Protein AF-A0A174NRC1-F1 (afdb_monomer_lite)

Foldseek 3Di:
DPPPPDPPQDPVNVVVVVVVVVLVVVCCVPVVVVCNVVCCCCPVVVDDLVNVCVVVVHDSVVSVVSVVVSVVSVVVSVVVVCVVVVHDPDDDPDDD

Sequence (96 aa):
MVEKRYAAITRSDFAKLKEDLRFLDNALKTVLSEYKDYFQERFVEDLSIRKYAEAHQLNRGSVDHLQKKFFFALARLLKERDEGEGKCRLRKPVQN

InterPro domains:
  IPR013324 RNA polymerase sigma factor, region 3/4-like [SSF88659] (14-79)

pLDDT: mean 90.0, std 13.43, range [38.97, 98.06]

Organism: NCBI:txid169435

Structure (mmCIF, N/CA/C/O backbone):
data_AF-A0A174NRC1-F1
#
_entry.id   AF-A0A174NRC1-F1
#
loop_
_atom_site.group_PDB
_atom_site.id
_atom_site.type_symbol
_atom_site.label_atom_id
_atom_site.label_alt_id
_atom_site.label_comp_id
_atom_site.label_asym_id
_atom_site.label_entity_id
_atom_site.label_seq_id
_atom_site.pdbx_PDB_ins_code
_atom_site.Cartn_x
_atom_site.Cartn_y
_atom_site.Cartn_z
_atom_site.occupancy
_atom_site.B_iso_or_equiv
_atom_site.auth_seq_id
_atom_site.auth_comp_id
_atom_site.auth_asym_id
_atom_site.auth_atom_id
_atom_site.pdbx_PDB_model_num
ATOM 1 N N . MET A 1 1 ? 21.596 -23.806 12.588 1.00 38.97 1 MET A N 1
ATOM 2 C CA . MET A 1 1 ? 20.668 -22.855 11.939 1.00 38.97 1 MET A CA 1
ATOM 3 C C . MET A 1 1 ? 20.497 -21.685 12.890 1.00 38.97 1 MET A C 1
ATOM 5 O O . MET A 1 1 ? 20.154 -21.925 14.037 1.00 38.97 1 MET A O 1
ATOM 9 N N . VAL A 1 2 ? 20.840 -20.461 12.479 1.00 44.31 2 VAL A N 1
ATOM 10 C CA . VAL A 1 2 ? 20.674 -19.276 13.337 1.00 44.31 2 VAL A CA 1
ATOM 11 C C . VAL A 1 2 ? 19.180 -18.996 13.440 1.00 44.31 2 VAL A C 1
ATOM 13 O O . VAL A 1 2 ? 18.548 -18.609 12.459 1.00 44.31 2 VAL A O 1
ATOM 16 N N . GLU A 1 3 ? 18.613 -19.261 14.610 1.00 42.94 3 GLU A N 1
ATOM 17 C CA . GLU A 1 3 ? 17.222 -18.969 14.928 1.00 42.94 3 GLU A CA 1
ATOM 18 C C . GLU A 1 3 ? 17.029 -17.449 14.857 1.00 42.94 3 GLU A C 1
ATOM 20 O O . GLU A 1 3 ? 17.500 -16.692 15.710 1.00 42.94 3 GLU A O 1
ATOM 25 N N . LYS A 1 4 ? 16.401 -16.973 13.775 1.00 52.62 4 LYS A N 1
ATOM 26 C CA . LYS A 1 4 ? 16.015 -15.568 13.649 1.00 52.62 4 LYS A CA 1
ATOM 27 C C . LYS A 1 4 ? 14.946 -15.314 14.707 1.00 52.62 4 LYS A C 1
ATOM 29 O O . LYS A 1 4 ? 13.791 -15.677 14.517 1.00 52.62 4 LYS A O 1
ATOM 34 N N . ARG A 1 5 ? 15.333 -14.714 15.835 1.00 50.69 5 ARG A N 1
ATOM 35 C CA . ARG A 1 5 ? 14.392 -14.183 16.827 1.00 50.69 5 ARG A CA 1
ATOM 36 C C . ARG A 1 5 ? 13.557 -13.105 16.139 1.00 50.69 5 ARG A C 1
ATOM 38 O O . ARG A 1 5 ? 14.001 -11.967 16.002 1.00 50.69 5 ARG A O 1
ATOM 45 N N . TYR A 1 6 ? 12.383 -13.482 15.641 1.00 57.66 6 TYR A N 1
ATOM 46 C CA . TYR A 1 6 ? 11.384 -12.533 15.165 1.00 57.66 6 TYR A CA 1
ATOM 47 C C . TYR A 1 6 ? 11.106 -11.553 16.311 1.00 57.66 6 TYR A C 1
ATOM 49 O O . TYR A 1 6 ? 10.908 -11.982 17.449 1.00 57.66 6 TYR A O 1
ATOM 57 N N . ALA A 1 7 ? 11.199 -10.249 16.035 1.00 59.97 7 ALA A N 1
ATOM 58 C CA . ALA A 1 7 ? 11.011 -9.198 17.030 1.00 59.97 7 ALA A CA 1
ATOM 59 C C . ALA A 1 7 ? 9.739 -9.462 17.852 1.00 59.97 7 ALA A C 1
ATOM 61 O O . ALA A 1 7 ? 8.734 -9.901 17.295 1.00 59.97 7 ALA A O 1
ATOM 62 N N . ALA A 1 8 ? 9.794 -9.217 19.164 1.00 69.38 8 ALA A N 1
ATOM 63 C CA . ALA A 1 8 ? 8.692 -9.443 20.096 1.00 69.38 8 ALA A CA 1
ATOM 64 C C . ALA A 1 8 ? 7.494 -8.520 19.782 1.00 69.38 8 ALA A C 1
ATOM 66 O O . ALA A 1 8 ? 7.277 -7.509 20.442 1.00 69.38 8 ALA A O 1
ATOM 67 N N . ILE A 1 9 ? 6.731 -8.846 18.737 1.00 78.06 9 ILE A N 1
ATOM 68 C CA . ILE A 1 9 ? 5.475 -8.190 18.389 1.00 78.06 9 ILE A CA 1
ATOM 69 C C . ILE A 1 9 ? 4.452 -8.565 19.460 1.00 78.06 9 ILE A C 1
ATOM 71 O O . ILE A 1 9 ? 4.223 -9.742 19.748 1.00 78.06 9 ILE A O 1
ATOM 75 N N . THR A 1 10 ? 3.817 -7.559 20.059 1.00 86.44 10 THR A N 1
ATOM 76 C CA . THR A 1 10 ? 2.729 -7.793 21.010 1.00 86.44 10 THR A CA 1
ATOM 77 C C . THR A 1 10 ? 1.511 -8.374 20.282 1.00 86.44 10 THR A C 1
ATOM 79 O O . THR A 1 10 ? 1.310 -8.133 19.090 1.00 86.44 10 THR A O 1
ATOM 82 N N . ARG A 1 11 ? 0.633 -9.100 20.989 1.00 84.88 11 ARG A N 1
ATOM 83 C CA . ARG A 1 1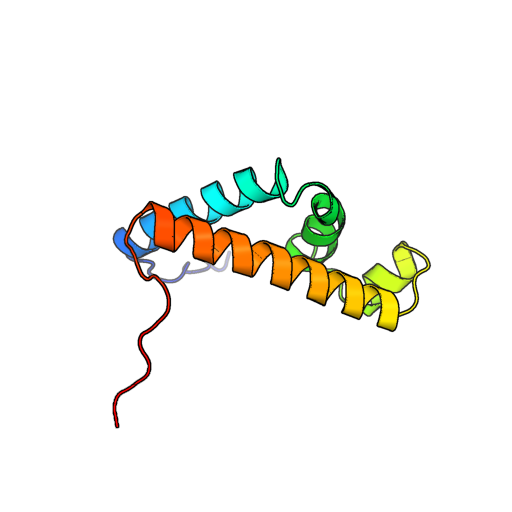1 ? -0.629 -9.593 20.395 1.00 84.88 11 ARG A CA 1
ATOM 84 C C . ARG A 1 11 ? -1.455 -8.459 19.776 1.00 84.88 11 ARG A C 1
ATOM 86 O O . ARG A 1 11 ? -2.064 -8.652 18.727 1.00 84.88 11 ARG A O 1
ATOM 93 N N . SER A 1 12 ? -1.447 -7.281 20.402 1.00 86.00 12 SER A N 1
ATOM 94 C CA . SER A 1 12 ? -2.105 -6.084 19.875 1.00 86.00 12 SER A CA 1
ATOM 95 C C . SER A 1 12 ? -1.479 -5.580 18.579 1.00 86.00 12 SER A C 1
ATOM 97 O O . SER A 1 12 ? -2.211 -5.222 17.662 1.00 86.00 12 SER A O 1
ATOM 99 N N . ASP A 1 13 ? -0.152 -5.565 18.467 1.00 88.12 13 ASP A N 1
ATOM 100 C CA . ASP A 1 13 ? 0.511 -5.088 17.248 1.00 88.12 13 ASP A CA 1
ATOM 101 C C . ASP A 1 13 ? 0.363 -6.089 16.101 1.00 88.12 13 ASP A C 1
ATOM 103 O O . ASP A 1 13 ? 0.168 -5.687 14.956 1.00 88.12 13 ASP A O 1
ATOM 107 N N . PHE A 1 14 ? 0.334 -7.389 16.405 1.00 87.88 14 PHE A N 1
ATOM 108 C CA . PHE A 1 14 ? 0.005 -8.412 15.415 1.00 87.88 14 PHE A CA 1
ATOM 109 C C . PHE A 1 14 ? -1.424 -8.257 14.875 1.00 87.88 14 PHE A C 1
ATOM 111 O O . PHE A 1 14 ? -1.653 -8.398 13.674 1.00 87.88 14 PHE A O 1
ATOM 118 N N . ALA A 1 15 ? -2.393 -7.943 15.743 1.00 89.62 15 ALA A N 1
ATOM 119 C CA . ALA A 1 15 ? -3.772 -7.704 15.322 1.00 89.62 15 ALA A CA 1
ATOM 120 C C . ALA A 1 15 ? -3.877 -6.499 14.371 1.00 89.62 15 ALA A C 1
ATOM 122 O O . ALA A 1 15 ? -4.510 -6.622 13.322 1.00 89.62 15 ALA A O 1
ATOM 123 N N . LYS A 1 16 ? -3.193 -5.388 14.686 1.00 89.81 16 LYS A N 1
ATOM 124 C CA . LYS A 1 16 ? -3.110 -4.206 13.807 1.00 89.81 16 LYS A CA 1
ATOM 125 C C . LYS A 1 16 ? -2.474 -4.552 12.460 1.00 89.81 16 LYS A C 1
ATOM 127 O O . LYS A 1 16 ? -3.040 -4.237 11.422 1.00 89.81 16 LYS A O 1
ATOM 132 N N . LEU A 1 17 ? -1.354 -5.282 12.468 1.00 91.19 17 LEU A N 1
ATOM 133 C CA . LEU A 1 17 ? -0.690 -5.725 11.239 1.00 91.19 17 LEU A CA 1
ATOM 134 C C . LEU A 1 17 ? -1.630 -6.554 10.353 1.00 91.19 17 LEU A C 1
ATOM 136 O O . LEU A 1 17 ? -1.709 -6.330 9.150 1.00 91.19 17 LEU A O 1
ATOM 140 N N . LYS A 1 18 ? -2.367 -7.505 10.936 1.00 94.12 18 LYS A N 1
ATOM 141 C CA . LYS A 1 18 ? -3.324 -8.336 10.191 1.00 94.12 18 LYS A CA 1
ATOM 142 C C . LYS A 1 18 ? -4.455 -7.506 9.577 1.00 94.12 18 LYS A C 1
ATOM 144 O O . LYS A 1 18 ? -4.897 -7.809 8.470 1.00 94.12 18 LYS A O 1
ATOM 149 N N . GLU A 1 19 ?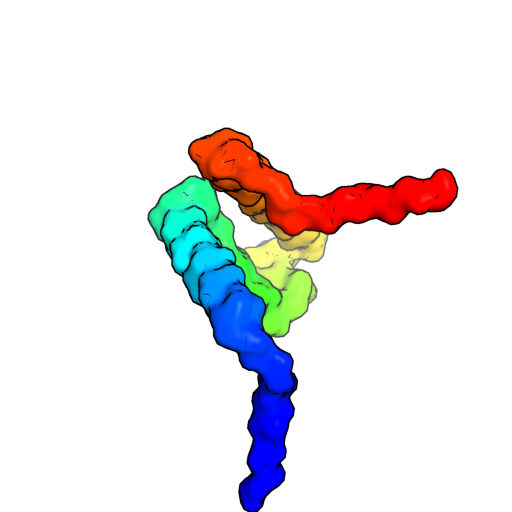 -4.932 -6.497 10.298 1.00 93.19 19 GLU A N 1
ATOM 150 C CA . GLU A 1 19 ? -5.941 -5.556 9.811 1.00 93.19 19 GLU A CA 1
ATOM 151 C C . GLU A 1 19 ? -5.418 -4.742 8.621 1.00 93.19 19 GLU A C 1
ATOM 153 O O . GLU A 1 19 ? -6.071 -4.700 7.578 1.00 93.19 19 GLU A O 1
ATOM 158 N N . ASP A 1 20 ? -4.211 -4.183 8.734 1.00 92.94 20 ASP A N 1
ATOM 159 C CA . ASP A 1 20 ? -3.580 -3.411 7.661 1.00 92.94 20 ASP A CA 1
ATOM 160 C C . ASP A 1 20 ? -3.298 -4.267 6.420 1.00 92.94 20 ASP A C 1
ATOM 162 O O . ASP A 1 20 ? -3.596 -3.843 5.304 1.00 92.94 20 ASP A O 1
ATOM 166 N N . LEU A 1 21 ? -2.813 -5.502 6.593 1.00 94.00 21 LEU A N 1
ATOM 167 C CA . LEU A 1 21 ? -2.591 -6.427 5.477 1.00 94.00 21 LEU A CA 1
ATOM 168 C C . LEU A 1 21 ? -3.894 -6.788 4.758 1.00 94.00 21 LEU A C 1
ATOM 170 O O . LEU A 1 21 ? -3.931 -6.817 3.531 1.00 94.00 21 LEU A O 1
ATOM 174 N N . ARG A 1 22 ? -4.979 -7.035 5.502 1.00 95.94 22 ARG A N 1
ATOM 175 C CA . ARG A 1 22 ? -6.291 -7.325 4.905 1.00 95.94 22 ARG A CA 1
ATOM 176 C C . ARG A 1 22 ? -6.846 -6.121 4.152 1.00 95.94 22 ARG A C 1
ATOM 178 O O . ARG A 1 22 ? -7.430 -6.285 3.084 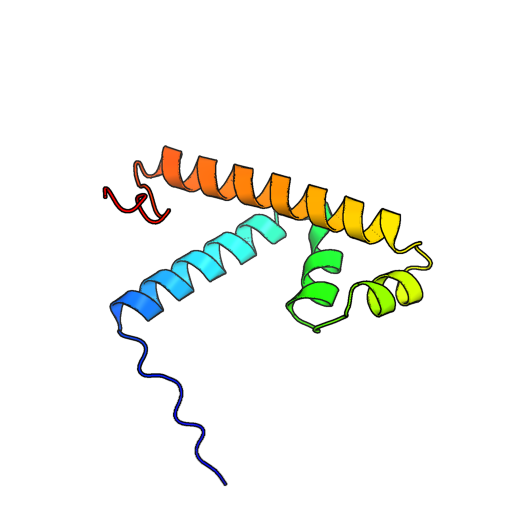1.00 95.94 22 ARG A O 1
ATOM 185 N N . PHE A 1 23 ? -6.678 -4.925 4.708 1.00 95.50 23 PHE A N 1
ATOM 186 C CA . PHE A 1 23 ? -7.080 -3.696 4.040 1.00 95.50 23 PHE A CA 1
ATOM 187 C C . PHE A 1 23 ? -6.312 -3.498 2.728 1.00 95.50 23 PHE A C 1
ATOM 189 O O . PHE A 1 23 ? -6.936 -3.264 1.696 1.00 95.50 23 PHE A O 1
ATOM 196 N N . LEU A 1 24 ? -4.985 -3.653 2.754 1.00 95.50 24 LEU A N 1
ATOM 197 C CA . LEU A 1 24 ? -4.145 -3.531 1.562 1.00 95.50 24 LEU A CA 1
ATOM 198 C C . LEU A 1 24 ? -4.497 -4.572 0.493 1.00 95.50 24 LEU A C 1
ATOM 200 O O . LEU A 1 24 ? -4.632 -4.205 -0.671 1.00 95.50 24 LEU A O 1
ATOM 204 N N . ASP A 1 25 ? -4.709 -5.836 0.872 1.00 95.62 25 ASP A N 1
ATOM 205 C CA . ASP A 1 25 ? -5.127 -6.895 -0.059 1.00 95.62 25 ASP A CA 1
ATOM 206 C C . ASP A 1 25 ? -6.452 -6.549 -0.761 1.00 95.62 25 ASP A C 1
ATOM 208 O O . ASP A 1 25 ? -6.560 -6.638 -1.985 1.00 95.62 25 ASP A O 1
ATOM 212 N N . ASN A 1 26 ? -7.446 -6.069 -0.008 1.00 96.88 26 ASN A N 1
ATOM 213 C CA . ASN A 1 26 ? -8.722 -5.639 -0.579 1.00 96.88 26 ASN A CA 1
ATOM 214 C C . ASN A 1 26 ? -8.580 -4.393 -1.467 1.00 96.88 26 ASN A C 1
ATOM 216 O O . ASN A 1 26 ? -9.186 -4.332 -2.539 1.00 96.88 26 ASN A O 1
ATOM 220 N N . ALA A 1 27 ? -7.774 -3.411 -1.057 1.00 97.25 27 ALA A N 1
ATOM 221 C CA . ALA A 1 27 ? -7.528 -2.202 -1.837 1.00 97.25 27 ALA A CA 1
ATOM 222 C C . ALA A 1 27 ? -6.863 -2.531 -3.185 1.00 97.25 27 ALA A C 1
ATOM 224 O O . ALA A 1 27 ? -7.323 -2.058 -4.222 1.00 97.25 27 ALA A O 1
ATOM 225 N N . LEU A 1 28 ? -5.846 -3.401 -3.189 1.00 97.25 28 LEU A N 1
ATOM 226 C CA . LEU A 1 28 ? -5.137 -3.858 -4.394 1.00 97.25 28 LEU A CA 1
ATOM 227 C C . LEU A 1 28 ? -6.005 -4.704 -5.333 1.00 97.25 28 LEU A C 1
ATOM 229 O O . LEU A 1 28 ? -5.734 -4.767 -6.529 1.00 97.25 28 LEU A O 1
ATOM 233 N N . LYS A 1 29 ? -7.061 -5.341 -4.820 1.00 96.25 29 LYS A N 1
ATOM 234 C CA . LYS A 1 29 ? -8.060 -6.053 -5.634 1.00 96.25 29 LYS A CA 1
ATOM 235 C C . LYS A 1 29 ? -9.147 -5.140 -6.203 1.00 96.25 29 LYS A C 1
ATOM 237 O O . LYS A 1 29 ? -9.885 -5.577 -7.080 1.00 96.25 29 LYS A O 1
ATOM 242 N N . THR A 1 30 ? -9.272 -3.914 -5.698 1.00 95.44 30 THR A N 1
ATOM 243 C CA . THR A 1 30 ? -10.368 -2.995 -6.031 1.00 95.44 30 THR A CA 1
ATOM 244 C C . THR A 1 30 ? -9.828 -1.653 -6.519 1.00 95.44 30 THR A C 1
ATOM 246 O O . THR A 1 30 ? -9.366 -1.556 -7.648 1.00 95.44 30 THR A O 1
ATOM 249 N N . VAL A 1 31 ? -9.856 -0.613 -5.686 1.00 94.38 31 VAL A N 1
ATOM 250 C CA . VAL A 1 31 ? -9.556 0.773 -6.076 1.00 94.38 31 VAL A CA 1
ATOM 251 C C . VAL A 1 31 ? -8.104 0.956 -6.539 1.00 94.38 31 VAL A C 1
ATOM 253 O O . VAL A 1 31 ? -7.827 1.842 -7.338 1.00 94.38 31 VAL A O 1
ATOM 256 N N . LEU A 1 32 ? -7.176 0.112 -6.079 1.00 97.56 32 LEU A N 1
ATOM 257 C CA . LEU A 1 32 ? -5.766 0.137 -6.483 1.00 97.56 32 LEU A CA 1
ATOM 258 C C . LEU A 1 32 ? -5.412 -0.949 -7.510 1.00 97.56 32 LEU A C 1
ATOM 260 O O . LEU A 1 32 ? -4.228 -1.230 -7.695 1.00 97.56 32 LEU A O 1
ATOM 264 N N . SER A 1 33 ? -6.394 -1.562 -8.180 1.00 97.44 33 SER A N 1
ATOM 265 C CA . SER A 1 33 ? -6.146 -2.660 -9.125 1.00 97.44 33 SER A CA 1
ATOM 266 C C . SER A 1 33 ? -5.199 -2.275 -10.262 1.00 97.44 33 SER A C 1
ATOM 268 O O . SER A 1 33 ? -4.389 -3.095 -10.680 1.00 97.44 33 SER A O 1
ATOM 270 N N . GLU A 1 34 ? -5.248 -1.021 -10.724 1.00 96.62 34 GLU A N 1
ATOM 271 C CA . GLU A 1 34 ? -4.347 -0.503 -11.767 1.00 96.62 34 GLU A CA 1
ATOM 272 C C . GLU A 1 34 ? -2.874 -0.428 -11.323 1.00 96.62 34 GLU A C 1
ATOM 274 O O . GLU A 1 34 ? -1.976 -0.404 -12.159 1.00 96.62 34 GLU A O 1
ATOM 279 N N . TYR A 1 35 ? -2.608 -0.427 -10.012 1.00 97.44 35 TYR A N 1
ATOM 280 C CA . TYR A 1 35 ? -1.258 -0.388 -9.443 1.00 97.44 35 TYR A CA 1
ATOM 281 C C . TYR A 1 35 ? -0.796 -1.751 -8.923 1.00 97.44 35 TYR A C 1
ATOM 283 O O . TYR A 1 35 ? 0.244 -1.819 -8.272 1.00 97.44 35 TYR A O 1
ATOM 291 N N . LYS A 1 36 ? -1.557 -2.829 -9.150 1.00 96.38 36 LYS A N 1
ATOM 292 C CA . LYS A 1 36 ? -1.288 -4.140 -8.545 1.00 96.38 36 LYS A CA 1
ATOM 293 C C . LYS A 1 36 ? 0.087 -4.689 -8.929 1.00 96.38 36 LYS A C 1
ATOM 295 O O . LYS A 1 36 ? 0.858 -5.036 -8.037 1.00 96.38 36 LYS A O 1
ATOM 300 N N . ASP A 1 37 ? 0.404 -4.711 -10.220 1.00 96.25 37 ASP A N 1
ATOM 301 C CA . ASP A 1 37 ? 1.682 -5.240 -10.718 1.00 96.25 37 ASP A CA 1
ATOM 302 C C . ASP A 1 37 ? 2.842 -4.338 -10.289 1.00 96.25 37 ASP A C 1
ATOM 304 O O . ASP A 1 37 ? 3.852 -4.805 -9.769 1.00 96.25 37 ASP A O 1
ATOM 308 N N . TYR A 1 38 ? 2.635 -3.017 -10.368 1.00 97.50 38 TYR A N 1
ATOM 309 C CA . TYR A 1 38 ? 3.566 -2.039 -9.812 1.00 97.50 38 TYR A CA 1
ATOM 310 C C . TYR A 1 38 ? 3.850 -2.303 -8.324 1.00 97.50 38 TYR A C 1
ATOM 312 O O . TYR A 1 38 ? 5.007 -2.285 -7.911 1.00 97.50 38 TYR A O 1
ATOM 320 N N . PHE A 1 39 ? 2.824 -2.563 -7.507 1.00 96.94 39 PHE A N 1
ATOM 321 C CA . PHE A 1 39 ? 2.992 -2.818 -6.079 1.00 96.94 39 PHE A CA 1
ATOM 322 C C . PHE A 1 39 ? 3.749 -4.122 -5.814 1.00 96.94 39 PHE A C 1
ATOM 324 O O . PHE A 1 39 ? 4.692 -4.137 -5.021 1.00 96.94 39 PHE A O 1
ATOM 331 N N . GLN A 1 40 ? 3.339 -5.195 -6.490 1.00 97.00 40 GLN A N 1
ATOM 332 C CA . GLN A 1 40 ? 3.942 -6.517 -6.381 1.00 97.00 40 GLN A CA 1
ATOM 333 C C . GLN A 1 40 ? 5.443 -6.446 -6.683 1.00 97.00 40 GLN A C 1
ATOM 335 O O . GLN A 1 40 ? 6.273 -6.766 -5.836 1.00 97.00 40 GLN A O 1
ATOM 340 N N . GLU A 1 41 ? 5.808 -5.917 -7.843 1.00 97.88 41 GLU A N 1
ATOM 341 C CA . GLU A 1 41 ? 7.202 -5.876 -8.263 1.00 97.88 41 GLU A CA 1
ATOM 342 C C . GLU A 1 41 ? 8.052 -4.928 -7.402 1.00 97.88 41 GLU A C 1
ATOM 344 O O . GLU A 1 41 ? 9.186 -5.239 -7.040 1.00 97.88 41 GLU A O 1
ATOM 349 N N . ARG A 1 42 ? 7.517 -3.756 -7.037 1.00 96.75 42 ARG A N 1
ATOM 350 C CA . ARG A 1 42 ? 8.288 -2.727 -6.318 1.00 96.75 42 ARG A CA 1
ATOM 351 C C . ARG A 1 42 ? 8.435 -2.978 -4.828 1.00 96.75 42 ARG A C 1
ATOM 353 O O . ARG A 1 42 ? 9.444 -2.563 -4.266 1.00 96.75 42 ARG A O 1
ATOM 360 N N . PHE A 1 43 ? 7.428 -3.563 -4.185 1.00 94.56 43 PHE A N 1
ATOM 361 C CA . PHE A 1 43 ? 7.384 -3.683 -2.725 1.00 94.56 43 PHE A CA 1
ATOM 362 C C . PHE A 1 43 ? 7.412 -5.130 -2.234 1.00 94.56 43 PHE A C 1
ATOM 364 O O . PHE A 1 43 ? 7.879 -5.357 -1.120 1.00 94.56 43 PHE A O 1
ATOM 371 N N . VAL A 1 44 ? 6.936 -6.100 -3.023 1.00 95.12 44 VAL A N 1
ATOM 372 C CA . VAL A 1 44 ? 6.961 -7.525 -2.640 1.00 95.12 44 VAL A CA 1
ATOM 373 C C . VAL A 1 44 ? 8.217 -8.209 -3.177 1.00 95.12 44 VAL A C 1
ATOM 375 O O . VAL A 1 44 ? 8.876 -8.941 -2.445 1.00 95.12 44 VAL A O 1
ATOM 378 N N . GLU A 1 45 ? 8.581 -7.930 -4.428 1.00 96.56 45 GLU A N 1
ATOM 379 C CA . GLU A 1 45 ? 9.761 -8.505 -5.096 1.00 96.56 45 GLU A CA 1
ATOM 380 C C . GLU A 1 45 ? 11.012 -7.616 -4.998 1.00 96.56 45 GLU A C 1
ATOM 382 O O . GLU A 1 45 ? 12.086 -7.990 -5.468 1.00 96.56 45 GLU A O 1
ATOM 387 N N . ASP A 1 46 ? 10.884 -6.455 -4.348 1.00 95.50 46 ASP A N 1
ATOM 388 C CA . ASP A 1 46 ? 11.971 -5.512 -4.054 1.00 95.50 46 ASP A CA 1
ATOM 389 C C . ASP A 1 46 ? 12.716 -5.004 -5.307 1.00 95.50 46 ASP A C 1
ATOM 391 O O . ASP A 1 46 ? 13.929 -4.750 -5.311 1.00 95.50 46 ASP A O 1
ATOM 395 N N . LEU A 1 47 ? 11.994 -4.810 -6.418 1.00 96.69 47 LEU A N 1
ATOM 396 C CA . LEU A 1 47 ? 12.562 -4.099 -7.555 1.00 96.69 47 LEU A CA 1
ATOM 397 C C . LEU A 1 47 ? 12.778 -2.629 -7.195 1.00 96.69 47 LEU A C 1
ATOM 399 O O . LEU A 1 47 ? 11.855 -1.855 -6.924 1.00 96.69 47 LEU A O 1
ATOM 403 N N . SER A 1 48 ? 14.033 -2.195 -7.286 1.00 95.75 48 SER A N 1
ATOM 404 C CA . SER A 1 48 ? 14.355 -0.768 -7.278 1.00 95.75 48 SER A CA 1
ATOM 405 C C . SER A 1 48 ? 13.641 -0.035 -8.424 1.00 95.75 48 SER A C 1
ATOM 407 O O . SER A 1 48 ? 13.376 -0.616 -9.477 1.00 95.75 48 SER A O 1
ATOM 409 N N . ILE A 1 49 ? 13.443 1.280 -8.274 1.00 95.75 49 ILE A N 1
ATOM 410 C CA . ILE A 1 49 ? 12.882 2.153 -9.324 1.00 95.75 49 ILE A CA 1
ATOM 411 C C . ILE A 1 49 ? 13.589 1.941 -10.672 1.00 95.75 49 ILE A C 1
ATOM 413 O O . ILE A 1 49 ? 12.936 1.894 -11.708 1.00 95.75 49 ILE A O 1
ATOM 417 N N . ARG A 1 50 ? 14.924 1.798 -10.663 1.00 96.44 50 ARG A N 1
ATOM 418 C CA . ARG A 1 50 ? 15.723 1.618 -11.885 1.00 96.44 50 ARG A CA 1
ATOM 419 C C . ARG A 1 50 ? 15.433 0.283 -12.571 1.00 96.44 50 ARG A C 1
ATOM 421 O O . ARG A 1 50 ? 15.209 0.278 -13.771 1.00 96.44 50 ARG A O 1
ATOM 428 N N . LYS A 1 51 ? 15.395 -0.813 -11.805 1.00 97.56 51 LYS A N 1
ATOM 429 C CA . LYS A 1 51 ? 15.105 -2.158 -12.334 1.00 97.56 51 LYS A CA 1
ATOM 430 C C . LYS A 1 51 ? 13.684 -2.264 -12.883 1.00 97.56 51 LYS A C 1
ATOM 432 O O . LYS A 1 51 ? 13.492 -2.835 -13.945 1.00 97.56 51 LYS A O 1
ATOM 437 N N . TYR A 1 52 ? 12.709 -1.672 -12.195 1.00 98.06 52 TYR A N 1
ATOM 438 C CA . TYR A 1 52 ? 11.336 -1.611 -12.695 1.00 98.06 52 TYR A CA 1
ATOM 439 C C . TYR A 1 52 ? 11.248 -0.790 -13.988 1.00 98.06 52 TYR A C 1
ATOM 441 O O . TYR A 1 52 ? 10.630 -1.216 -14.956 1.00 98.06 52 TYR A O 1
ATOM 449 N N . ALA A 1 53 ? 11.913 0.370 -14.033 1.00 98.00 53 ALA A N 1
ATOM 450 C CA . ALA A 1 53 ? 11.973 1.192 -15.240 1.00 98.00 53 ALA A CA 1
ATOM 451 C C . ALA A 1 53 ? 12.551 0.409 -16.432 1.00 98.00 53 ALA A C 1
ATOM 453 O O . ALA A 1 53 ? 11.975 0.431 -17.513 1.00 98.00 53 ALA A O 1
ATOM 454 N N . GLU A 1 54 ? 13.645 -0.323 -16.217 1.00 97.56 54 GLU A N 1
ATOM 455 C CA . GLU A 1 54 ? 14.279 -1.168 -17.232 1.00 97.56 54 GLU A CA 1
ATOM 456 C C . GLU A 1 54 ? 13.361 -2.305 -17.706 1.00 97.56 54 GLU A C 1
ATOM 458 O O . GLU A 1 54 ? 13.151 -2.451 -18.909 1.00 97.56 54 GLU A O 1
ATOM 463 N N . ALA A 1 55 ? 12.755 -3.058 -16.780 1.00 97.25 55 ALA A N 1
ATOM 464 C CA . ALA A 1 55 ? 11.886 -4.193 -17.102 1.00 97.25 55 ALA A CA 1
ATOM 465 C C . ALA A 1 55 ? 10.626 -3.787 -17.889 1.00 97.25 55 ALA A C 1
ATOM 467 O O . ALA A 1 55 ? 10.174 -4.531 -18.757 1.00 97.25 55 ALA A O 1
ATOM 468 N N . HIS A 1 56 ? 10.097 -2.589 -17.625 1.00 97.06 56 HIS A N 1
ATOM 469 C CA . HIS A 1 56 ? 8.892 -2.052 -18.271 1.00 97.06 56 HIS A CA 1
ATOM 470 C C . HIS A 1 56 ? 9.188 -1.060 -19.403 1.00 97.06 56 HIS A C 1
ATOM 472 O O . HIS A 1 56 ? 8.267 -0.444 -19.933 1.00 97.06 56 HIS A O 1
ATOM 478 N N . GLN A 1 57 ? 10.462 -0.883 -19.779 1.00 97.31 57 GLN A N 1
ATOM 479 C CA . GLN A 1 57 ? 10.900 0.054 -20.827 1.00 97.31 57 GLN A CA 1
ATOM 480 C C . GLN A 1 57 ? 10.423 1.501 -20.589 1.00 97.31 57 GLN A C 1
ATOM 482 O O . GLN A 1 57 ? 10.104 2.252 -21.512 1.00 97.31 57 GLN A O 1
ATOM 487 N N . LEU A 1 58 ? 10.381 1.907 -19.321 1.00 96.81 58 LEU A N 1
ATOM 488 C CA . LEU A 1 58 ? 10.005 3.244 -18.882 1.00 96.81 58 LEU A CA 1
ATOM 489 C C . LEU A 1 58 ? 11.248 4.067 -18.546 1.00 96.81 58 LEU A C 1
ATOM 491 O O . LEU A 1 58 ? 12.290 3.553 -18.145 1.00 96.81 58 LEU A O 1
ATOM 495 N N . ASN A 1 59 ? 11.123 5.390 -18.619 1.00 96.94 59 ASN A N 1
ATOM 496 C CA . ASN A 1 59 ? 12.114 6.261 -17.998 1.00 96.94 59 ASN A CA 1
ATOM 497 C C . ASN A 1 59 ? 11.856 6.365 -16.482 1.00 96.94 59 ASN A C 1
ATOM 499 O O . ASN A 1 59 ? 10.726 6.230 -16.004 1.00 96.94 59 ASN A O 1
ATOM 503 N N . ARG A 1 60 ? 12.908 6.672 -15.715 1.00 96.06 60 ARG A N 1
ATOM 504 C CA . ARG A 1 60 ? 12.827 6.814 -14.252 1.00 96.06 60 ARG A CA 1
ATOM 505 C C . ARG A 1 60 ? 11.769 7.833 -13.804 1.00 96.06 60 ARG A C 1
ATOM 507 O O . ARG A 1 60 ? 11.103 7.601 -12.804 1.00 96.06 60 ARG A O 1
ATOM 514 N N . GLY A 1 61 ? 11.611 8.939 -14.531 1.00 97.38 61 GLY A N 1
ATOM 515 C CA . GLY A 1 61 ? 10.635 9.983 -14.203 1.00 97.38 61 GLY A CA 1
ATOM 516 C C . GLY A 1 61 ? 9.190 9.486 -14.281 1.00 97.38 61 GLY A C 1
ATOM 517 O O . GLY A 1 61 ? 8.381 9.806 -13.412 1.00 97.38 61 GLY A O 1
ATOM 518 N N . SER A 1 62 ? 8.879 8.641 -15.264 1.00 97.44 62 SER A N 1
ATOM 519 C CA . SER A 1 62 ? 7.577 7.983 -15.386 1.00 97.44 62 SER A CA 1
ATOM 520 C C . SER A 1 62 ? 7.308 7.039 -14.215 1.00 97.44 62 SER A C 1
ATOM 522 O O . SER A 1 62 ? 6.198 7.039 -13.685 1.00 97.44 62 SER A O 1
ATOM 524 N N . VAL A 1 63 ? 8.317 6.290 -13.757 1.00 97.38 63 VAL A N 1
ATOM 525 C CA . VAL A 1 63 ? 8.183 5.415 -12.578 1.00 97.38 63 VAL A CA 1
ATOM 526 C C . VAL A 1 63 ? 8.010 6.228 -11.291 1.00 97.38 63 VAL A C 1
ATOM 528 O O . VAL A 1 63 ? 7.169 5.885 -10.464 1.00 97.38 63 VAL A O 1
ATOM 531 N N . ASP A 1 64 ? 8.729 7.343 -11.133 1.00 96.62 64 ASP A N 1
ATOM 532 C CA . ASP A 1 64 ? 8.539 8.265 -10.003 1.00 96.62 64 ASP A CA 1
ATOM 533 C C . ASP A 1 64 ? 7.121 8.864 -9.996 1.00 96.62 64 ASP A C 1
ATOM 535 O O . ASP A 1 64 ? 6.498 8.998 -8.940 1.00 96.62 64 ASP A O 1
ATOM 539 N N . HIS A 1 65 ? 6.582 9.214 -11.169 1.00 96.81 65 HIS A N 1
ATOM 540 C CA . HIS A 1 65 ? 5.209 9.708 -11.302 1.00 96.81 65 HIS A CA 1
ATOM 541 C C . HIS A 1 65 ? 4.171 8.633 -10.964 1.00 96.81 65 HIS A C 1
ATOM 543 O O . HIS A 1 65 ? 3.221 8.905 -10.228 1.00 96.81 65 HIS A O 1
ATOM 549 N N . LEU A 1 66 ? 4.382 7.400 -11.434 1.00 97.31 66 LEU A N 1
ATOM 550 C CA . LEU A 1 66 ? 3.558 6.240 -11.092 1.00 97.31 66 LEU A CA 1
ATOM 551 C C . LEU A 1 66 ? 3.561 5.980 -9.579 1.00 97.31 66 LEU A C 1
ATOM 553 O O . LEU A 1 66 ? 2.500 5.831 -8.976 1.00 97.31 66 LEU A O 1
ATOM 557 N N . GLN A 1 67 ? 4.736 6.035 -8.946 1.00 96.81 67 GLN A N 1
ATOM 558 C CA . GLN A 1 67 ? 4.879 5.896 -7.499 1.00 96.81 67 GLN A CA 1
ATOM 559 C C . GLN A 1 67 ? 4.083 6.959 -6.737 1.00 96.81 67 GLN A C 1
ATOM 561 O O . GLN A 1 67 ? 3.391 6.642 -5.768 1.00 96.81 67 GLN A O 1
ATOM 566 N N . LYS A 1 68 ? 4.163 8.224 -7.171 1.00 97.81 68 LYS A N 1
ATOM 567 C CA . LYS A 1 68 ? 3.393 9.318 -6.567 1.00 97.81 68 LYS A CA 1
ATOM 568 C C . LYS A 1 68 ? 1.894 9.061 -6.687 1.00 97.81 68 LYS A C 1
ATOM 570 O O . LYS A 1 68 ? 1.202 9.154 -5.678 1.00 97.81 68 LYS A O 1
ATOM 575 N N . LYS A 1 69 ? 1.399 8.704 -7.878 1.00 98.00 69 LYS A N 1
ATOM 576 C CA . LYS A 1 69 ? -0.022 8.385 -8.095 1.00 98.00 69 LYS A CA 1
ATOM 577 C C . LYS A 1 69 ? -0.505 7.257 -7.186 1.00 98.00 69 LYS A C 1
ATOM 579 O O . LYS A 1 69 ? -1.516 7.432 -6.509 1.00 98.00 69 LYS A O 1
ATOM 584 N N . PHE A 1 70 ? 0.259 6.167 -7.105 1.00 97.88 70 PHE A N 1
ATOM 585 C CA . PHE A 1 70 ? -0.034 5.053 -6.207 1.00 97.88 70 PHE A CA 1
ATOM 586 C C . PHE A 1 70 ? -0.159 5.517 -4.749 1.00 97.88 70 PHE A C 1
ATOM 588 O O . PHE A 1 70 ? -1.169 5.250 -4.099 1.00 97.88 70 PHE A O 1
ATOM 595 N N . PHE A 1 71 ? 0.826 6.263 -4.237 1.00 97.19 71 PHE A N 1
ATOM 596 C CA . PHE A 1 71 ? 0.785 6.737 -2.853 1.00 97.19 71 PHE A CA 1
ATOM 597 C C . PHE A 1 71 ? -0.346 7.734 -2.593 1.00 97.19 71 PHE A C 1
ATOM 599 O O . PHE A 1 71 ? -0.949 7.678 -1.525 1.00 97.19 71 PHE A O 1
ATOM 606 N N . PHE A 1 72 ? -0.677 8.610 -3.545 1.00 97.81 72 PHE A N 1
ATOM 607 C CA . PHE A 1 72 ? -1.831 9.505 -3.418 1.00 97.81 72 PHE A CA 1
ATOM 608 C C . PHE A 1 72 ? -3.148 8.727 -3.326 1.00 97.81 72 PHE A C 1
ATOM 610 O O . PHE A 1 72 ? -3.970 9.022 -2.456 1.00 97.81 72 PHE A O 1
ATOM 617 N N . ALA A 1 73 ? -3.338 7.719 -4.180 1.00 97.94 73 ALA A N 1
ATOM 618 C CA . ALA A 1 73 ? -4.526 6.873 -4.155 1.00 97.94 73 ALA A CA 1
ATOM 619 C C . ALA A 1 73 ? -4.622 6.072 -2.844 1.00 97.94 73 ALA A C 1
ATOM 621 O O . ALA A 1 73 ? -5.664 6.075 -2.189 1.00 97.94 73 ALA A O 1
ATOM 622 N N . LEU A 1 74 ? -3.516 5.461 -2.405 1.00 97.12 74 LEU A N 1
ATOM 623 C CA . LEU A 1 74 ? -3.458 4.731 -1.139 1.00 97.12 74 LEU A CA 1
ATOM 624 C C . LEU A 1 74 ? -3.714 5.647 0.070 1.00 97.12 74 LEU A C 1
ATOM 626 O O . LEU A 1 74 ? -4.476 5.282 0.961 1.00 97.12 74 LEU A O 1
ATOM 630 N N . ALA A 1 75 ? -3.129 6.847 0.10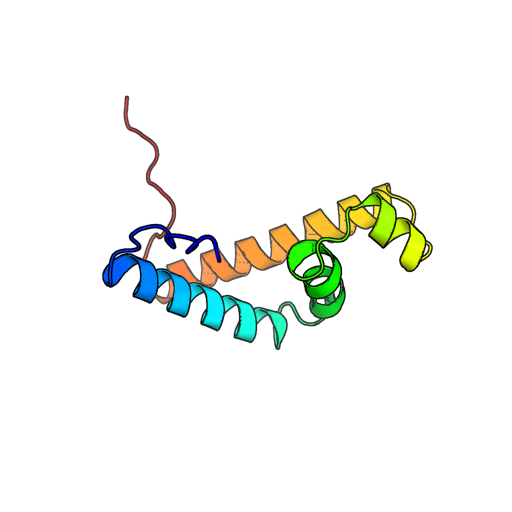2 1.00 96.19 75 ALA A N 1
ATOM 631 C CA . ALA A 1 75 ? -3.341 7.811 1.183 1.00 96.19 75 ALA A CA 1
ATOM 632 C C . ALA A 1 75 ? -4.810 8.244 1.286 1.00 96.19 75 ALA A C 1
ATOM 634 O O . ALA A 1 75 ? -5.346 8.354 2.389 1.00 96.19 75 ALA A O 1
ATOM 635 N N . ARG A 1 76 ? -5.476 8.444 0.143 1.00 96.62 76 ARG A N 1
ATOM 636 C CA . ARG A 1 76 ? -6.909 8.744 0.106 1.00 96.62 76 ARG A CA 1
ATOM 637 C C . ARG A 1 76 ? -7.738 7.602 0.696 1.00 96.62 76 ARG A C 1
ATOM 639 O O . ARG A 1 76 ? -8.571 7.861 1.556 1.00 96.62 76 ARG A O 1
ATOM 646 N N . LEU A 1 77 ? -7.466 6.358 0.307 1.00 96.88 77 LEU A N 1
ATOM 647 C CA . LEU A 1 77 ? -8.170 5.190 0.848 1.00 96.88 77 LEU A CA 1
ATOM 648 C C . LEU A 1 77 ? -7.944 5.007 2.350 1.00 96.88 77 LEU A C 1
ATOM 650 O O . LEU A 1 77 ? -8.872 4.676 3.083 1.00 96.88 77 LEU A O 1
ATOM 654 N N . LEU A 1 78 ? -6.717 5.232 2.826 1.00 95.25 78 LEU A N 1
ATOM 655 C CA . LEU A 1 78 ? -6.407 5.180 4.256 1.00 95.25 78 LEU A CA 1
ATOM 656 C C . LEU A 1 78 ? -7.188 6.243 5.035 1.00 95.25 78 LEU A C 1
ATOM 658 O O . LEU A 1 78 ? -7.698 5.947 6.113 1.00 95.25 78 LEU A O 1
ATOM 662 N N . LYS A 1 79 ? -7.315 7.452 4.476 1.00 95.06 79 LYS A N 1
ATOM 663 C CA . LYS A 1 79 ? -8.136 8.520 5.051 1.00 95.06 79 LYS A CA 1
ATOM 664 C C . LYS A 1 79 ? -9.617 8.131 5.089 1.00 95.06 79 LYS A C 1
ATOM 666 O O . LYS A 1 79 ? -10.231 8.249 6.141 1.00 95.06 79 LYS A O 1
ATOM 671 N N . GLU A 1 80 ? -10.166 7.629 3.984 1.00 95.31 80 GLU A N 1
ATOM 672 C CA . GLU A 1 80 ? -11.571 7.200 3.896 1.00 95.31 80 GLU A CA 1
ATOM 673 C C . GLU A 1 80 ? -11.883 6.053 4.879 1.00 95.31 80 GLU A C 1
ATOM 675 O O . GLU A 1 80 ? -12.930 6.062 5.525 1.00 95.31 80 GLU A O 1
ATOM 680 N N . ARG A 1 81 ? -10.951 5.104 5.069 1.00 95.12 81 ARG A N 1
ATOM 681 C CA . ARG A 1 81 ? -11.043 4.059 6.107 1.00 95.12 81 ARG A CA 1
ATOM 682 C C . ARG A 1 81 ? -11.129 4.660 7.510 1.00 95.12 81 ARG A C 1
ATOM 684 O O . ARG A 1 81 ? -11.974 4.260 8.305 1.00 95.12 81 ARG A O 1
ATOM 691 N N . ASP A 1 82 ? -10.228 5.585 7.824 1.00 94.44 82 ASP A N 1
ATOM 692 C CA . ASP A 1 82 ? -10.155 6.232 9.134 1.00 94.44 82 ASP A CA 1
ATOM 693 C C . ASP A 1 82 ? -11.430 7.050 9.424 1.00 94.44 82 ASP A C 1
ATOM 695 O O . ASP A 1 82 ? -12.021 6.906 10.496 1.00 94.44 82 ASP A O 1
ATOM 699 N N . GLU A 1 83 ? -11.915 7.818 8.444 1.00 94.94 83 GLU A N 1
ATOM 700 C CA . GLU A 1 83 ? -13.165 8.586 8.532 1.00 94.94 83 GLU A CA 1
ATOM 701 C C . GLU A 1 83 ? -14.394 7.680 8.701 1.00 94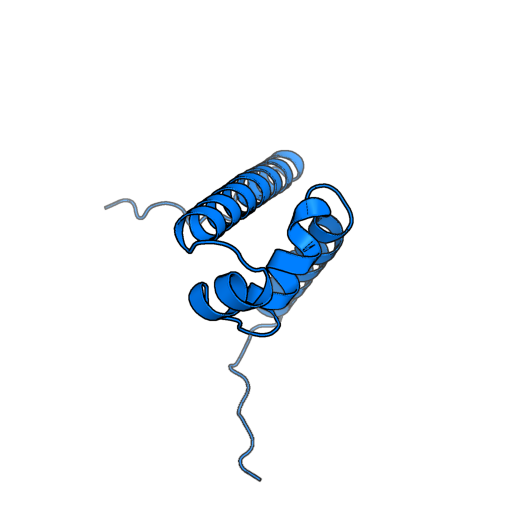.94 83 GLU A C 1
ATOM 703 O O . GLU A 1 83 ? -15.217 7.932 9.581 1.00 94.94 83 GLU A O 1
ATOM 708 N N . GLY A 1 84 ? -14.497 6.596 7.924 1.00 94.25 84 GLY A N 1
ATOM 709 C CA . GLY A 1 84 ? -15.614 5.648 8.007 1.00 94.25 84 GLY A CA 1
ATOM 710 C C . GLY A 1 84 ? -15.677 4.876 9.329 1.00 94.25 84 GLY A C 1
ATOM 711 O O . GLY A 1 84 ? -16.755 4.490 9.773 1.00 94.25 84 GLY A O 1
ATOM 712 N N . GLU A 1 85 ? -14.534 4.678 9.986 1.00 93.12 85 GLU A N 1
ATOM 713 C CA . GLU A 1 85 ? -14.453 4.029 11.297 1.00 93.12 85 GLU A CA 1
ATOM 714 C C . GLU A 1 85 ? -14.459 5.011 12.479 1.00 93.12 85 GLU A C 1
ATOM 716 O O . GLU A 1 85 ? -14.450 4.573 13.632 1.00 93.12 85 GLU A O 1
ATOM 721 N N . GLY A 1 86 ? -14.426 6.323 12.223 1.00 92.75 86 GLY A N 1
ATOM 722 C CA . GLY A 1 86 ? -14.284 7.342 13.266 1.00 92.75 86 GLY A CA 1
ATOM 723 C C . GLY A 1 86 ? -12.973 7.228 14.057 1.00 92.75 86 GLY A C 1
ATOM 724 O O . GLY A 1 86 ? -12.918 7.605 15.229 1.00 92.75 86 GLY A O 1
ATOM 725 N N . LYS A 1 87 ? -11.915 6.678 13.448 1.00 90.69 87 LYS A N 1
ATOM 726 C CA . LYS A 1 87 ? -10.598 6.475 14.073 1.00 90.69 87 LYS A CA 1
ATOM 727 C C . LYS A 1 87 ? -9.559 7.365 13.406 1.00 90.69 87 LYS A C 1
ATOM 729 O O . LYS A 1 87 ? -9.628 7.626 12.218 1.00 90.69 87 LYS A O 1
ATOM 734 N N . CYS A 1 88 ? -8.540 7.769 14.158 1.00 88.12 88 CYS A N 1
ATOM 735 C CA . CYS A 1 88 ? -7.340 8.390 13.599 1.00 88.12 88 CYS A CA 1
ATOM 736 C C . CYS A 1 88 ? -6.143 7.503 13.936 1.00 88.12 88 CYS A C 1
ATOM 738 O O . CYS A 1 88 ? -5.746 7.412 15.101 1.00 88.12 88 CYS A O 1
ATOM 740 N N . ARG A 1 89 ? -5.602 6.807 12.928 1.00 87.00 89 ARG A N 1
ATOM 741 C CA . ARG A 1 89 ? -4.432 5.925 13.087 1.00 87.00 89 ARG A CA 1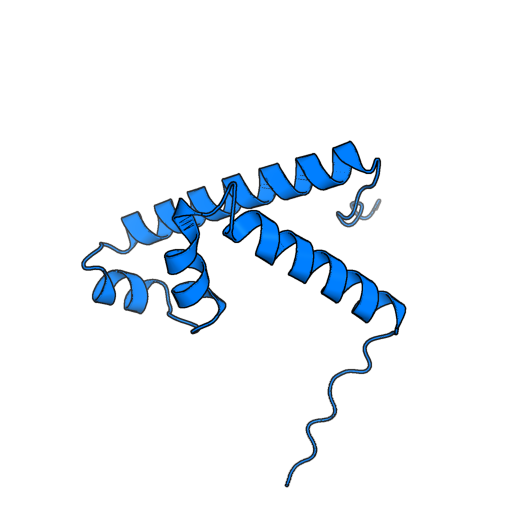
ATOM 742 C C . ARG A 1 89 ? -3.110 6.670 12.931 1.00 87.00 89 ARG A C 1
ATOM 744 O O . ARG A 1 89 ? -2.060 6.145 13.302 1.00 87.00 89 ARG A O 1
ATOM 751 N N . LEU A 1 90 ? -3.149 7.893 12.403 1.00 85.38 90 LEU A N 1
ATOM 752 C CA . LEU A 1 90 ? -1.974 8.748 12.319 1.00 85.38 90 LEU A CA 1
ATOM 753 C C . LEU A 1 90 ? -1.497 9.129 13.720 1.00 85.38 90 LEU A C 1
ATOM 755 O O . LEU A 1 90 ? -2.278 9.475 14.610 1.00 85.38 90 LEU A O 1
ATOM 759 N N . ARG A 1 91 ? -0.178 9.093 13.910 1.00 83.19 91 ARG A N 1
ATOM 760 C CA . ARG A 1 91 ? 0.438 9.575 15.141 1.00 83.19 91 ARG A CA 1
ATOM 761 C C . ARG A 1 91 ? 0.097 11.056 15.304 1.00 83.19 91 ARG A C 1
ATOM 763 O O . ARG A 1 91 ? 0.365 11.853 14.407 1.00 83.19 91 ARG A O 1
ATOM 770 N N . LYS A 1 92 ? -0.471 11.424 16.455 1.00 80.31 92 LYS A N 1
ATOM 771 C CA . LYS A 1 92 ? -0.703 12.833 16.786 1.00 80.31 92 LYS A CA 1
ATOM 772 C C . LYS A 1 92 ? 0.641 13.575 16.788 1.00 80.31 92 LYS A C 1
ATOM 774 O O . LYS A 1 92 ? 1.628 13.002 17.265 1.00 80.31 92 LYS A O 1
ATOM 779 N N . PRO A 1 93 ? 0.699 14.813 16.267 1.00 79.00 93 PRO A N 1
ATOM 780 C CA . PRO A 1 93 ? 1.904 15.620 16.377 1.00 79.00 93 PRO A CA 1
ATOM 781 C C . PRO A 1 93 ? 2.277 15.760 17.856 1.00 79.00 93 PRO A C 1
ATOM 783 O O . PRO A 1 93 ? 1.400 15.874 18.715 1.00 79.00 93 PRO A O 1
ATOM 786 N N . VAL A 1 94 ? 3.575 15.701 18.151 1.00 79.06 94 VAL A N 1
ATOM 787 C CA . VAL A 1 94 ? 4.077 15.987 19.497 1.00 79.06 94 VAL A CA 1
ATOM 788 C C . VAL A 1 94 ? 3.753 17.452 19.779 1.00 79.06 94 VAL A C 1
ATOM 790 O O . VAL A 1 94 ? 4.179 18.327 19.029 1.00 79.06 94 VAL A O 1
ATOM 793 N N . GLN A 1 95 ? 2.939 17.706 20.801 1.00 68.38 95 GLN A N 1
ATOM 794 C CA . GLN A 1 95 ? 2.762 19.054 21.329 1.00 68.38 95 GLN A CA 1
ATOM 795 C C . GLN A 1 95 ? 4.029 19.362 22.133 1.00 68.38 95 GLN A C 1
ATOM 797 O O . GLN A 1 95 ? 4.282 18.687 23.130 1.00 68.38 95 GLN A O 1
ATOM 802 N N . ASN A 1 96 ? 4.852 20.282 21.626 1.00 56.25 96 ASN A N 1
ATOM 803 C CA . ASN A 1 96 ? 5.986 20.848 22.360 1.00 56.25 96 ASN A CA 1
ATOM 804 C C . ASN A 1 96 ? 5.503 21.935 23.317 1.00 56.25 96 ASN A C 1
ATOM 806 O O . ASN A 1 96 ? 4.581 22.680 22.912 1.00 56.25 96 ASN A O 1
#

Radius of gyration: 16.88 Å; chains: 1; bounding box: 36×44×43 Å

Secondary structure (DSSP, 8-state):
----------HHHHHHHHHHHHHHHHHHHTTTGGGHHHHIIIIIS---HHHHHHHTT--HHHHHHHHHHHHHHHHHHHHHHHHHHT---SPPPP--